Protein AF-A0A3R7P8N8-F1 (afdb_monomer_lite)

Secondary structure (DSSP, 8-state):
------GGG-TTHHHHHHHHHTT------------PPPHHHHHHHHHHHS--

pLDDT: mean 87.31, std 7.93, range [44.09, 94.44]

Radius of gyration: 15.03 Å; chains: 1; bounding box: 27×17×45 Å

Foldseek 3Di:
DDDDDPPVVCVCVVVVQCVVVVNPDDDDDDDDDDDDDPPVVVVVVCVVVPDD

Sequence (52 aa):
ISAKVPLAEMFGYATELRSMTQGRGIFSMEFDNYAEVPRNVAEAIISKNQGN

Structure (mmCIF, N/CA/C/O backbone):
data_AF-A0A3R7P8N8-F1
#
_entry.id   AF-A0A3R7P8N8-F1
#
loop_
_atom_site.group_PDB
_atom_site.id
_atom_site.type_symbol
_atom_site.label_atom_id
_atom_site.label_alt_id
_atom_site.label_comp_id
_atom_site.label_asym_id
_atom_site.label_entity_id
_atom_site.label_seq_id
_atom_site.pdbx_PDB_ins_code
_atom_site.Cartn_x
_atom_site.Cartn_y
_atom_site.Cartn_z
_atom_site.occupancy
_atom_site.B_iso_or_equiv
_atom_site.auth_seq_id
_atom_site.auth_comp_id
_atom_site.auth_asym_id
_atom_site.auth_atom_id
_atom_site.pdbx_PDB_m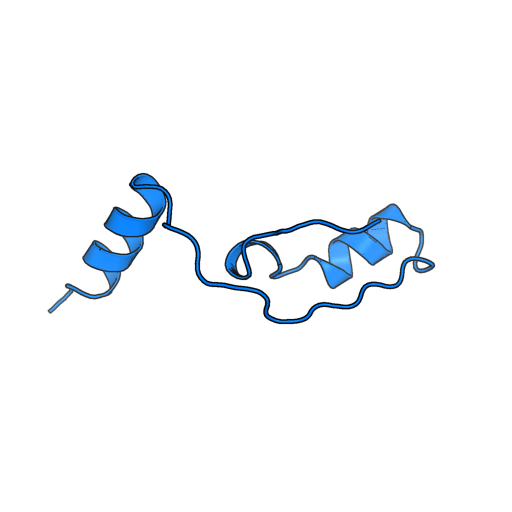odel_num
ATOM 1 N N . ILE A 1 1 ? -5.385 -2.013 -15.657 1.00 80.38 1 ILE A N 1
ATOM 2 C CA . ILE A 1 1 ? -5.844 -2.913 -14.572 1.00 80.38 1 ILE A CA 1
ATOM 3 C C . ILE A 1 1 ? -6.376 -2.013 -13.477 1.00 80.38 1 ILE A C 1
ATOM 5 O O . ILE A 1 1 ? -5.657 -1.095 -13.105 1.00 80.38 1 ILE A O 1
ATOM 9 N N . SER A 1 2 ? -7.603 -2.243 -13.015 1.00 86.38 2 SER A N 1
ATOM 10 C CA . SER A 1 2 ? -8.219 -1.467 -11.934 1.00 86.38 2 SER A CA 1
ATOM 11 C C . SER A 1 2 ? -8.600 -2.428 -10.818 1.00 86.38 2 SER A C 1
ATOM 13 O O . SER A 1 2 ? -9.213 -3.460 -11.089 1.00 86.38 2 SER A O 1
ATOM 15 N N . ALA A 1 3 ? -8.201 -2.120 -9.588 1.00 88.81 3 ALA A N 1
ATOM 16 C CA . ALA A 1 3 ? -8.428 -2.971 -8.429 1.00 88.81 3 ALA A CA 1
ATOM 17 C C . ALA A 1 3 ? -8.715 -2.111 -7.198 1.00 88.81 3 ALA A C 1
ATOM 19 O O . ALA A 1 3 ? -8.171 -1.016 -7.062 1.00 88.81 3 ALA A O 1
ATOM 20 N N . LYS A 1 4 ? -9.558 -2.627 -6.301 1.00 89.81 4 LYS A N 1
ATOM 21 C CA . LYS A 1 4 ? -9.783 -2.041 -4.979 1.00 89.81 4 LYS A CA 1
ATOM 22 C C . LYS A 1 4 ? -8.865 -2.747 -3.997 1.00 89.81 4 LYS A C 1
ATOM 24 O O . LYS A 1 4 ? -8.944 -3.965 -3.859 1.00 89.81 4 LYS A O 1
ATOM 29 N N . VAL A 1 5 ? -7.989 -1.988 -3.354 1.00 88.19 5 VAL A N 1
ATOM 30 C CA . VAL A 1 5 ? -6.975 -2.521 -2.442 1.00 88.19 5 VAL A CA 1
ATOM 31 C C . VAL A 1 5 ? -7.007 -1.693 -1.160 1.00 88.19 5 VAL A C 1
ATOM 33 O O . VAL A 1 5 ? -7.117 -0.466 -1.253 1.00 88.19 5 VAL A O 1
ATOM 36 N N . PRO A 1 6 ? -6.940 -2.309 0.033 1.00 91.25 6 PRO A N 1
ATOM 37 C CA . PRO A 1 6 ? -6.837 -1.554 1.273 1.00 91.25 6 PRO A CA 1
ATOM 38 C C . PRO A 1 6 ? -5.589 -0.670 1.256 1.00 91.25 6 PRO A C 1
ATOM 40 O O . PRO A 1 6 ? -4.492 -1.144 0.966 1.00 91.25 6 PRO A O 1
ATOM 43 N N . LEU A 1 7 ? -5.739 0.608 1.615 1.00 90.19 7 LEU A N 1
ATOM 44 C CA . LEU A 1 7 ? -4.619 1.556 1.639 1.00 90.19 7 LEU A CA 1
ATOM 45 C C . LEU A 1 7 ? -3.468 1.079 2.544 1.00 90.19 7 LEU A C 1
ATOM 47 O O . LEU A 1 7 ? -2.304 1.302 2.224 1.00 90.19 7 LEU A O 1
ATOM 51 N N . ALA A 1 8 ? -3.792 0.383 3.639 1.00 87.00 8 ALA A N 1
ATOM 52 C CA . ALA A 1 8 ? -2.816 -0.184 4.569 1.00 87.00 8 ALA A CA 1
ATOM 53 C C . ALA A 1 8 ? -1.867 -1.211 3.923 1.00 87.00 8 ALA A C 1
ATOM 55 O O . ALA A 1 8 ? -0.750 -1.373 4.396 1.00 87.00 8 ALA A O 1
ATOM 56 N N . GLU A 1 9 ? -2.270 -1.856 2.828 1.00 86.00 9 GLU A N 1
ATOM 57 C CA . GLU A 1 9 ? -1.453 -2.850 2.117 1.00 86.00 9 GLU A CA 1
ATOM 58 C C . GLU A 1 9 ? -0.615 -2.227 0.989 1.00 86.00 9 GLU A C 1
ATOM 60 O O . GLU A 1 9 ? 0.192 -2.898 0.357 1.00 86.00 9 GLU A O 1
ATOM 65 N N . MET A 1 10 ? -0.782 -0.931 0.706 1.00 90.88 10 MET A N 1
ATOM 66 C CA . MET A 1 10 ? -0.082 -0.269 -0.401 1.00 90.88 10 MET A CA 1
ATOM 67 C C . MET A 1 10 ? 1.273 0.328 0.001 1.00 90.88 10 MET A C 1
ATOM 69 O O . MET A 1 10 ? 2.012 0.836 -0.852 1.00 90.88 10 MET A O 1
ATOM 73 N N . PHE A 1 11 ? 1.633 0.268 1.286 1.00 89.38 11 PHE A N 1
ATOM 74 C CA . PHE A 1 11 ? 2.966 0.646 1.748 1.00 89.38 11 PHE A CA 1
ATOM 75 C C . PHE A 1 11 ? 4.013 -0.280 1.116 1.00 89.38 11 PHE A C 1
ATOM 77 O O . PHE A 1 11 ? 4.004 -1.483 1.328 1.00 89.38 11 PHE A O 1
ATOM 84 N N . GLY A 1 12 ? 4.928 0.283 0.324 1.00 88.94 12 GLY A N 1
ATOM 85 C CA . GLY A 1 12 ? 5.958 -0.488 -0.388 1.00 88.94 12 GLY A CA 1
ATOM 86 C C . GLY A 1 12 ? 5.571 -0.939 -1.802 1.00 88.94 12 GLY A C 1
ATOM 87 O O . GLY A 1 12 ? 6.464 -1.290 -2.577 1.00 88.94 12 GLY A O 1
ATOM 88 N N . TYR A 1 13 ? 4.302 -0.800 -2.205 1.00 90.81 13 TYR A N 1
ATOM 89 C CA . TYR A 1 13 ? 3.820 -1.232 -3.525 1.00 90.81 13 TYR A CA 1
ATOM 90 C C . TYR A 1 13 ? 4.602 -0.611 -4.695 1.00 90.81 13 TYR A C 1
ATOM 92 O O . TYR A 1 13 ? 4.903 -1.274 -5.685 1.00 90.81 13 TYR A O 1
ATOM 100 N N . ALA A 1 14 ? 5.011 0.657 -4.577 1.00 89.12 14 ALA A N 1
ATOM 101 C CA . ALA A 1 14 ? 5.807 1.328 -5.607 1.00 89.12 14 ALA A CA 1
ATOM 102 C C . ALA A 1 14 ? 7.174 0.657 -5.854 1.00 89.12 14 ALA A C 1
ATOM 104 O O . ALA A 1 14 ? 7.701 0.712 -6.967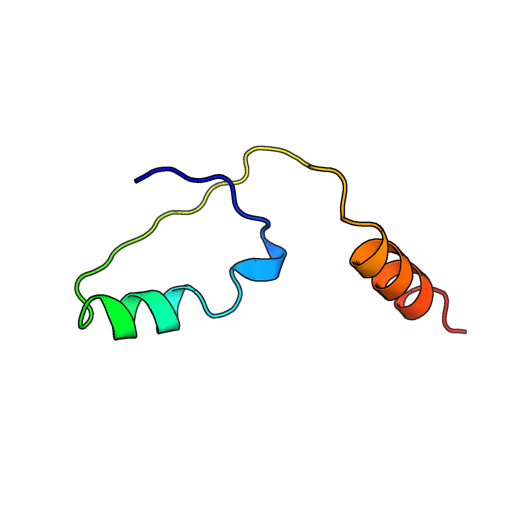 1.00 89.12 14 ALA A O 1
ATOM 105 N N . THR A 1 15 ? 7.769 0.053 -4.825 1.00 91.50 15 THR A N 1
ATOM 106 C CA . THR A 1 15 ? 9.055 -0.650 -4.925 1.00 91.50 15 THR A CA 1
ATOM 107 C C . THR A 1 15 ? 8.861 -2.030 -5.540 1.00 91.50 15 THR A C 1
ATOM 109 O O . THR A 1 15 ? 9.581 -2.390 -6.474 1.00 91.50 15 THR A O 1
ATOM 112 N N . GLU A 1 16 ? 7.851 -2.769 -5.082 1.00 92.19 16 GLU A N 1
ATOM 113 C CA . GLU A 1 16 ? 7.500 -4.085 -5.625 1.00 92.19 16 GLU A CA 1
ATOM 114 C C . GLU A 1 16 ? 7.125 -4.004 -7.106 1.00 92.19 16 GLU A C 1
ATOM 116 O O . GLU A 1 16 ? 7.674 -4.746 -7.923 1.00 92.19 16 GLU A O 1
ATOM 121 N N . LEU A 1 17 ? 6.291 -3.030 -7.487 1.00 92.25 17 LEU A N 1
ATOM 122 C CA . LEU A 1 17 ? 5.901 -2.810 -8.877 1.00 92.25 17 LEU A CA 1
ATOM 123 C C . LEU A 1 17 ? 7.119 -2.558 -9.770 1.00 92.25 17 LEU A C 1
ATOM 125 O O . LEU A 1 17 ? 7.215 -3.122 -10.862 1.00 92.25 17 LEU A O 1
ATOM 129 N N . ARG A 1 18 ? 8.073 -1.732 -9.321 1.00 91.62 18 ARG A N 1
ATOM 130 C CA . ARG A 1 18 ? 9.313 -1.483 -10.072 1.00 91.62 18 ARG A CA 1
ATOM 131 C C . ARG A 1 18 ? 10.144 -2.751 -10.221 1.00 91.62 18 ARG A C 1
ATOM 133 O O . ARG A 1 18 ? 10.630 -3.002 -11.319 1.00 91.62 18 ARG A O 1
ATOM 140 N N . SER A 1 19 ? 10.269 -3.548 -9.163 1.00 94.44 19 SER A N 1
ATOM 141 C CA . SER A 1 19 ? 10.987 -4.826 -9.205 1.00 94.44 19 SER A CA 1
ATOM 142 C C . SER A 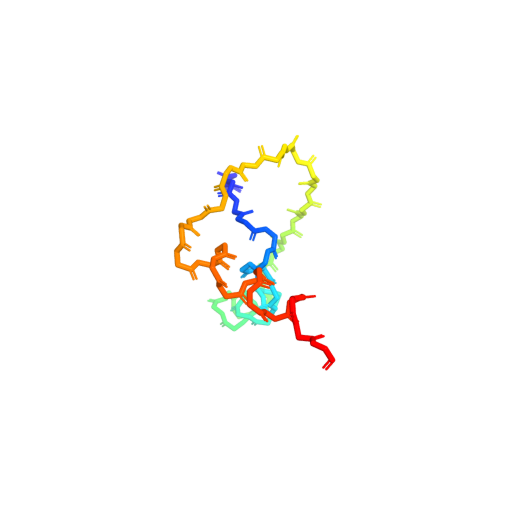1 19 ? 10.353 -5.795 -10.214 1.00 94.44 19 SER A C 1
ATOM 144 O O . SER A 1 19 ? 11.030 -6.291 -11.113 1.00 94.44 19 SER A O 1
ATOM 146 N N . MET A 1 20 ? 9.029 -5.973 -10.156 1.00 93.69 20 MET A N 1
ATOM 147 C CA . MET A 1 20 ? 8.289 -6.898 -11.025 1.00 93.69 20 MET A CA 1
ATOM 148 C C . MET A 1 20 ? 8.265 -6.472 -12.497 1.00 93.69 20 MET A C 1
ATOM 150 O O . MET A 1 20 ? 8.289 -7.310 -13.394 1.00 93.69 20 MET A O 1
ATOM 154 N N . THR A 1 21 ? 8.203 -5.168 -12.766 1.00 93.81 21 THR A N 1
ATOM 155 C CA . THR A 1 21 ? 8.054 -4.633 -14.133 1.00 93.81 21 THR A CA 1
ATOM 156 C C . THR A 1 21 ? 9.371 -4.175 -14.757 1.00 93.81 21 THR A C 1
ATOM 158 O O . THR A 1 21 ? 9.369 -3.599 -15.851 1.00 93.81 21 THR A O 1
ATOM 161 N N . GLN A 1 22 ? 10.497 -4.410 -14.072 1.00 93.12 22 GLN A N 1
ATOM 162 C CA . GLN A 1 22 ? 11.813 -3.887 -14.451 1.00 93.12 22 GLN A CA 1
ATOM 163 C C . GLN A 1 22 ? 11.781 -2.357 -14.640 1.00 93.12 22 GLN A C 1
ATOM 165 O O . GLN A 1 22 ? 12.318 -1.818 -15.603 1.00 93.12 22 GLN A O 1
ATOM 170 N N . GLY A 1 23 ? 11.076 -1.657 -13.748 1.00 91.69 23 GLY A N 1
ATOM 171 C CA . GLY A 1 23 ? 10.978 -0.195 -13.721 1.00 91.69 23 GLY A CA 1
ATOM 172 C C . GLY A 1 23 ? 10.014 0.433 -14.731 1.00 91.69 23 GLY A C 1
ATOM 173 O O . GLY A 1 23 ? 9.964 1.655 -14.819 1.00 91.69 23 GLY A O 1
ATOM 174 N N . ARG A 1 24 ? 9.247 -0.364 -15.484 1.00 92.88 24 ARG A N 1
ATOM 175 C CA . ARG A 1 24 ? 8.344 0.137 -16.541 1.00 92.88 24 ARG A CA 1
ATOM 176 C C . ARG A 1 24 ? 6.893 0.323 -16.092 1.00 92.88 24 ARG A C 1
ATOM 178 O O . ARG A 1 24 ? 6.103 0.926 -16.810 1.00 92.88 24 ARG A O 1
ATOM 185 N N . GLY A 1 25 ? 6.530 -0.215 -14.931 1.00 89.00 25 GLY A N 1
ATOM 186 C CA . GLY A 1 25 ? 5.189 -0.123 -14.367 1.00 89.00 25 GLY A CA 1
ATOM 187 C C . GLY A 1 25 ? 4.899 1.256 -13.784 1.00 89.00 25 GLY A C 1
ATOM 188 O O . GLY A 1 25 ? 5.704 1.810 -13.038 1.00 89.00 25 GLY A O 1
ATOM 189 N N . ILE A 1 26 ? 3.713 1.776 -14.093 1.00 89.31 26 ILE A N 1
ATOM 190 C CA . ILE A 1 26 ? 3.168 3.021 -13.547 1.00 89.31 26 ILE A CA 1
ATOM 191 C C . ILE A 1 26 ? 1.844 2.672 -12.866 1.00 89.31 26 ILE A C 1
ATOM 193 O O . ILE A 1 26 ? 1.076 1.863 -13.387 1.00 89.31 26 ILE A O 1
ATOM 197 N N . PHE A 1 27 ? 1.578 3.271 -11.708 1.00 90.25 27 PHE A N 1
ATOM 198 C CA . PHE A 1 27 ? 0.306 3.133 -11.005 1.00 90.25 27 PHE A CA 1
ATOM 199 C C . PHE A 1 27 ? -0.200 4.503 -10.551 1.00 90.25 27 PHE A C 1
ATOM 201 O O . PHE A 1 27 ? 0.590 5.413 -10.302 1.00 90.25 27 PHE A O 1
ATOM 208 N N . SER A 1 28 ? -1.517 4.627 -10.430 1.00 90.50 28 SER A N 1
ATOM 209 C CA . SER A 1 28 ? -2.205 5.761 -9.817 1.00 90.50 28 SER A CA 1
ATOM 210 C C . SER A 1 28 ? -3.143 5.235 -8.739 1.00 90.50 28 SER A C 1
ATOM 212 O O . SER A 1 28 ? -3.705 4.149 -8.883 1.00 90.50 28 SER A O 1
ATOM 214 N N . MET A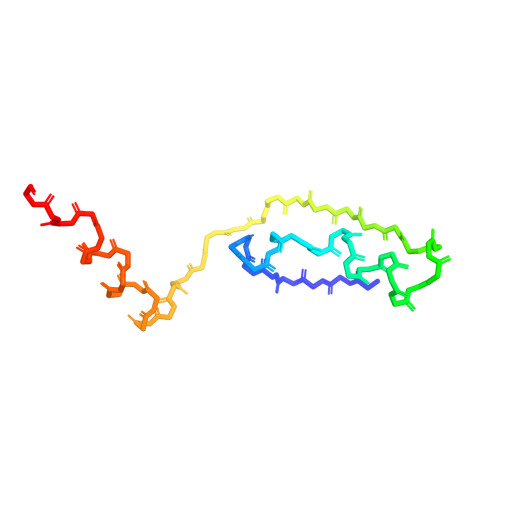 1 29 ? -3.308 5.995 -7.661 1.00 91.38 29 MET A N 1
ATOM 215 C CA . MET A 1 29 ? -4.196 5.645 -6.560 1.00 91.38 29 MET A CA 1
ATOM 216 C C . MET A 1 29 ? -5.045 6.852 -6.193 1.00 91.38 29 MET A C 1
ATOM 218 O O . MET A 1 29 ? -4.527 7.957 -6.052 1.00 91.38 29 MET A O 1
ATOM 222 N N . GLU A 1 30 ? -6.334 6.607 -6.010 1.00 90.56 30 GLU A N 1
ATOM 223 C CA . GLU A 1 30 ? -7.311 7.576 -5.536 1.00 90.56 30 GLU A CA 1
ATOM 224 C C . GLU A 1 30 ? -8.181 6.934 -4.454 1.00 90.56 30 GLU A C 1
ATOM 226 O O . GLU A 1 30 ? -8.354 5.712 -4.418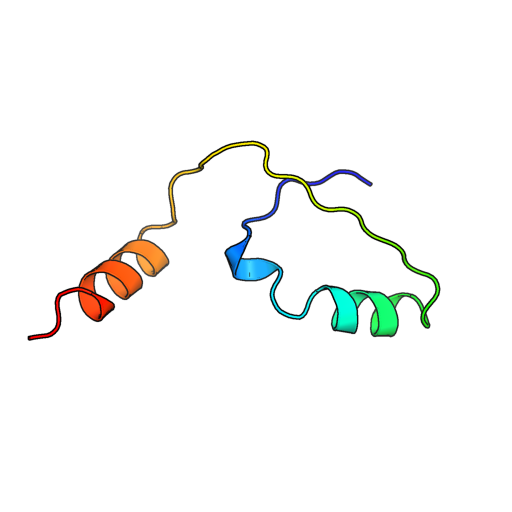 1.00 90.56 30 GLU A O 1
ATOM 231 N N . PHE A 1 31 ? -8.682 7.755 -3.533 1.00 91.69 31 PHE A N 1
ATOM 232 C CA . PHE A 1 31 ? -9.624 7.294 -2.521 1.00 91.69 31 PHE A CA 1
ATOM 233 C C . PHE A 1 31 ? -10.984 7.019 -3.174 1.00 91.69 31 PHE A C 1
ATOM 235 O O . PHE A 1 31 ? -11.510 7.879 -3.873 1.00 91.69 31 PHE A O 1
ATOM 242 N N . ASP A 1 32 ? -11.555 5.845 -2.900 1.00 90.50 32 ASP A N 1
ATOM 243 C CA . ASP A 1 32 ? -12.873 5.436 -3.406 1.00 90.50 32 ASP A CA 1
ATOM 244 C C . ASP A 1 32 ? -13.909 5.379 -2.270 1.00 90.50 32 ASP A C 1
ATOM 246 O O . ASP A 1 32 ? -14.885 6.124 -2.273 1.00 90.50 32 ASP A O 1
ATOM 250 N N . ASN A 1 33 ? -13.702 4.516 -1.266 1.00 90.75 33 ASN A N 1
ATOM 251 C CA . ASN A 1 33 ? -14.626 4.351 -0.139 1.00 90.75 33 ASN A CA 1
ATOM 252 C C . ASN A 1 33 ? -13.948 3.743 1.106 1.00 90.75 33 ASN A C 1
ATOM 254 O O . ASN A 1 33 ? -12.817 3.256 1.039 1.00 90.75 33 ASN A O 1
ATOM 258 N N . TYR A 1 34 ? -14.672 3.739 2.230 1.00 91.44 34 TYR A N 1
ATOM 259 C CA . TYR A 1 34 ? -14.319 2.972 3.427 1.00 91.44 34 TYR A CA 1
ATOM 260 C C . TYR A 1 34 ? -14.948 1.576 3.381 1.00 91.44 34 TYR A C 1
ATOM 262 O O . TYR A 1 34 ? -16.149 1.443 3.153 1.00 91.44 34 TYR A O 1
ATOM 270 N N . ALA A 1 35 ? -14.146 0.556 3.681 1.00 87.88 35 ALA A N 1
ATOM 271 C CA . ALA A 1 35 ? -14.588 -0.827 3.820 1.00 87.88 35 ALA A CA 1
ATOM 272 C C . ALA A 1 35 ? -14.346 -1.332 5.248 1.00 87.88 35 ALA A C 1
ATOM 274 O O . ALA A 1 35 ? -13.455 -0.842 5.947 1.00 87.88 35 ALA A O 1
ATOM 275 N N . GLU A 1 36 ? -15.140 -2.315 5.676 1.00 86.38 36 GLU A N 1
ATOM 276 C CA . GLU A 1 36 ? -14.972 -2.950 6.982 1.00 86.38 36 GL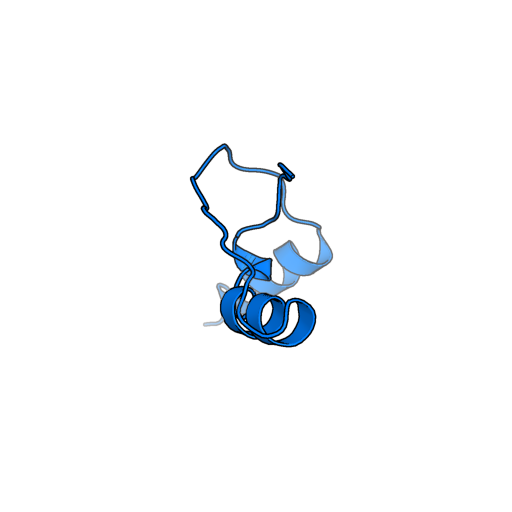U A CA 1
ATOM 277 C C . GLU A 1 36 ? -13.621 -3.669 7.055 1.00 86.38 36 GLU A C 1
ATOM 279 O O . GLU A 1 36 ? -13.236 -4.416 6.151 1.00 86.38 36 GLU A O 1
ATOM 284 N N . VAL A 1 37 ? -12.884 -3.417 8.136 1.00 86.75 37 VAL A N 1
ATOM 285 C CA . VAL A 1 37 ? -11.599 -4.072 8.371 1.00 86.75 37 VAL A CA 1
ATOM 286 C C . VAL A 1 37 ? -11.822 -5.499 8.878 1.00 86.75 37 VAL A C 1
ATOM 288 O O . VAL A 1 37 ? -12.667 -5.718 9.747 1.00 86.75 37 VAL A O 1
ATOM 291 N N . PRO A 1 38 ? -11.042 -6.481 8.398 1.00 87.75 38 PRO A N 1
ATOM 292 C CA . PRO A 1 38 ? -11.061 -7.827 8.951 1.00 87.75 38 PRO A CA 1
ATOM 293 C C . PRO A 1 38 ? -10.827 -7.829 10.467 1.00 87.75 38 PRO A C 1
ATOM 295 O O . PRO A 1 38 ? -10.006 -7.069 10.989 1.00 87.75 38 PRO A O 1
ATOM 298 N N . ARG A 1 39 ? -11.532 -8.716 11.180 1.00 85.69 39 ARG A N 1
ATOM 299 C CA . ARG A 1 39 ? -11.562 -8.752 12.652 1.00 85.69 39 ARG A CA 1
ATOM 300 C C . ARG A 1 39 ? -10.175 -8.882 13.293 1.00 85.69 39 ARG A C 1
ATOM 302 O O . ARG A 1 39 ? -9.902 -8.219 14.286 1.00 85.69 39 ARG A O 1
ATOM 309 N N . ASN A 1 40 ? -9.280 -9.657 12.684 1.00 85.06 40 ASN A N 1
ATOM 310 C CA . ASN A 1 40 ? -7.891 -9.816 13.125 1.00 85.06 40 ASN A CA 1
ATOM 311 C C . ASN A 1 40 ? -7.094 -8.498 13.096 1.00 85.06 40 ASN A C 1
ATOM 313 O O . ASN A 1 40 ? -6.263 -8.261 13.968 1.00 85.06 40 ASN A O 1
ATOM 317 N N . VAL A 1 41 ? -7.347 -7.634 12.109 1.00 85.19 41 VAL A N 1
ATOM 318 C CA . VAL A 1 41 ? -6.696 -6.321 11.995 1.00 85.19 41 VAL A CA 1
ATOM 319 C C . VAL A 1 41 ? -7.369 -5.314 12.928 1.00 85.19 41 VAL A C 1
ATOM 321 O O . VAL A 1 41 ? -6.687 -4.527 13.583 1.00 85.19 41 VAL A O 1
ATOM 324 N N . ALA A 1 42 ? -8.698 -5.371 13.042 1.00 85.88 42 ALA A N 1
ATOM 325 C CA . ALA A 1 42 ? -9.468 -4.518 13.941 1.00 85.88 42 ALA A CA 1
ATOM 326 C C . ALA A 1 42 ? -9.030 -4.686 15.404 1.00 85.88 42 ALA A C 1
ATOM 328 O O . ALA A 1 42 ? -8.735 -3.700 16.073 1.00 85.88 42 ALA A O 1
ATOM 329 N N . GLU A 1 43 ? -8.925 -5.928 15.882 1.00 86.19 43 GLU A N 1
ATOM 330 C CA . GLU A 1 43 ? -8.507 -6.241 17.253 1.00 86.19 43 GLU A CA 1
ATOM 331 C C . GLU A 1 43 ? -7.082 -5.739 17.541 1.00 86.19 43 GLU A C 1
ATOM 333 O O . GLU A 1 43 ? -6.840 -5.150 18.596 1.00 86.19 43 GLU A O 1
ATOM 338 N N . ALA A 1 44 ? -6.160 -5.862 16.580 1.00 85.44 44 ALA A N 1
ATOM 339 C CA . ALA A 1 44 ? -4.805 -5.326 16.703 1.00 85.44 44 ALA A CA 1
ATOM 340 C C . ALA A 1 44 ? -4.784 -3.788 16.793 1.00 85.44 44 ALA A C 1
ATOM 342 O O . ALA A 1 44 ? -4.050 -3.225 17.606 1.00 85.44 44 ALA A O 1
ATOM 343 N N . ILE A 1 45 ? -5.600 -3.095 15.990 1.00 85.44 45 ILE A N 1
ATOM 344 C CA . ILE A 1 45 ? -5.715 -1.628 16.023 1.00 85.44 45 ILE A CA 1
ATOM 345 C C . ILE A 1 45 ? -6.335 -1.165 17.345 1.00 85.44 45 ILE A C 1
ATOM 347 O O . ILE A 1 45 ? -5.832 -0.228 17.965 1.00 85.44 45 ILE A O 1
ATOM 351 N N . ILE A 1 46 ? -7.406 -1.824 17.790 1.00 86.25 46 ILE A N 1
ATOM 352 C CA . ILE A 1 46 ? -8.090 -1.513 19.048 1.00 86.25 46 ILE A CA 1
ATOM 353 C C . ILE A 1 46 ? -7.130 -1.719 20.221 1.00 86.25 46 ILE A C 1
ATOM 355 O O . ILE A 1 46 ? -6.945 -0.800 21.010 1.00 86.25 46 ILE A O 1
ATOM 359 N N . SER A 1 47 ? -6.443 -2.863 20.287 1.00 87.31 47 SER A N 1
ATOM 360 C CA . SER A 1 47 ? -5.461 -3.140 21.338 1.00 87.31 47 SER A CA 1
ATOM 361 C C . SER A 1 47 ? -4.294 -2.151 21.331 1.00 87.31 47 SER A C 1
ATOM 363 O O . SER A 1 47 ? -3.827 -1.771 22.400 1.00 87.31 47 SER A O 1
ATOM 365 N N . LYS A 1 48 ? -3.821 -1.719 20.153 1.00 84.75 48 LYS A N 1
ATOM 366 C CA . LYS A 1 48 ? -2.737 -0.732 20.032 1.00 84.75 48 LYS A CA 1
ATOM 367 C C . LYS A 1 48 ? -3.163 0.667 20.489 1.00 84.75 48 LYS A C 1
ATOM 369 O O . LYS A 1 48 ? -2.339 1.395 21.029 1.00 84.75 48 LYS A O 1
ATOM 374 N N . ASN A 1 49 ? -4.426 1.036 20.278 1.00 83.31 49 ASN A N 1
ATOM 375 C CA . ASN A 1 49 ? -4.975 2.339 20.669 1.00 83.31 49 ASN A CA 1
ATOM 376 C C . ASN A 1 49 ? -5.525 2.370 22.108 1.00 83.31 49 ASN A C 1
ATOM 378 O O . ASN A 1 49 ? -5.671 3.450 22.666 1.00 83.31 49 ASN A O 1
ATOM 382 N N . GLN A 1 50 ? -5.841 1.216 22.704 1.00 75.81 50 GLN A N 1
ATOM 383 C CA . GLN A 1 50 ? -6.355 1.091 24.078 1.00 75.81 50 GLN A CA 1
ATOM 384 C C . GLN A 1 50 ? -5.256 0.900 25.142 1.00 75.81 50 GLN A C 1
ATOM 386 O O . GLN A 1 50 ? -5.565 0.594 26.293 1.00 75.81 50 GLN A O 1
ATOM 391 N N . GLY A 1 51 ? -3.980 1.072 24.788 1.00 61.12 51 GLY A N 1
ATOM 392 C CA . GLY A 1 51 ? -2.886 1.079 25.759 1.00 61.12 51 GLY A CA 1
ATOM 393 C C . GLY A 1 51 ? -2.849 2.383 26.564 1.00 61.12 51 GLY A C 1
ATOM 394 O O . GLY A 1 51 ? -2.705 3.448 25.968 1.00 61.12 51 GLY A O 1
ATOM 395 N N . ASN A 1 52 ? -2.987 2.267 27.891 1.00 44.09 52 ASN A N 1
ATOM 396 C CA . ASN A 1 52 ? -2.658 3.292 28.897 1.00 44.09 52 ASN A CA 1
ATOM 397 C C . ASN A 1 52 ? -1.231 3.835 28.747 1.00 44.09 52 ASN A C 1
ATOM 399 O O . ASN A 1 52 ? -0.325 3.014 28.472 1.00 44.09 52 ASN A O 1
#